Protein AF-A0A963LR64-F1 (afdb_monomer_lite)

Radius of gyration: 13.35 Å; chains: 1; bounding box: 29×21×36 Å

pLDDT: mean 94.35, std 3.27, range [81.19, 98.31]

Secondary structure (DSSP, 8-state):
-B-SSPPPHHHHHHHHHTT--PPBEEEEGGGTEEEEEPPTTS--TTS--SBPTT-EEEE-TTT--EEEE--

Sequence (71 aa):
AGGAAPMPMALLQWYSRLGLHINEGYGMTENLAVSHITEPGKNQQGSVGPAYEGVEHRLDPQTGEIQMRSP

Structure (mmCIF, N/CA/C/O backbone):
data_AF-A0A963LR64-F1
#
_entry.id   AF-A0A963LR64-F1
#
loop_
_atom_site.group_PDB
_atom_site.id
_atom_site.type_symbol
_atom_site.label_atom_id
_atom_site.label_alt_id
_atom_site.label_comp_id
_atom_site.label_asym_id
_atom_site.label_entity_id
_atom_site.label_seq_id
_atom_site.pdbx_PDB_ins_code
_atom_site.Cartn_x
_atom_site.Cartn_y
_atom_site.Cartn_z
_atom_site.occupancy
_atom_site.B_iso_or_equiv
_atom_site.auth_seq_id
_atom_site.auth_comp_id
_atom_site.auth_asym_id
_atom_site.auth_atom_id
_atom_site.pdbx_PDB_model_num
ATOM 1 N N . ALA A 1 1 ? 4.817 4.997 -8.804 1.00 81.19 1 ALA A N 1
ATOM 2 C CA . ALA A 1 1 ? 3.876 4.338 -7.881 1.00 81.19 1 ALA A CA 1
ATOM 3 C C . ALA A 1 1 ? 2.513 5.012 -8.001 1.00 81.19 1 ALA A C 1
ATOM 5 O O . ALA A 1 1 ? 2.490 6.206 -8.294 1.00 81.19 1 ALA A O 1
ATOM 6 N N . GLY A 1 2 ? 1.423 4.264 -7.829 1.00 89.50 2 GLY A N 1
ATOM 7 C CA . GLY A 1 2 ? 0.047 4.755 -7.694 1.00 89.50 2 GLY A CA 1
ATOM 8 C C . GLY A 1 2 ? -0.447 4.566 -6.254 1.00 89.50 2 GLY A C 1
ATOM 9 O O . GLY A 1 2 ? 0.094 3.735 -5.528 1.00 89.50 2 GLY A O 1
ATOM 10 N N . GLY A 1 3 ? -1.433 5.352 -5.812 1.00 88.88 3 GLY A N 1
ATOM 11 C CA . GLY A 1 3 ? -1.968 5.200 -4.448 1.00 88.88 3 GLY A CA 1
ATOM 12 C C . GLY A 1 3 ? -3.151 6.079 -4.039 1.00 88.88 3 GLY A C 1
ATOM 13 O O . GLY A 1 3 ? -3.577 6.019 -2.894 1.00 88.88 3 GLY A O 1
ATOM 14 N N . ALA A 1 4 ? -3.701 6.889 -4.949 1.00 89.31 4 ALA A N 1
ATOM 15 C CA . ALA A 1 4 ? -4.907 7.675 -4.672 1.00 89.31 4 ALA A CA 1
ATOM 16 C C . ALA A 1 4 ? -6.196 6.846 -4.825 1.00 89.31 4 ALA A C 1
ATOM 18 O O . ALA A 1 4 ? -7.147 7.015 -4.071 1.00 89.31 4 ALA A O 1
ATOM 19 N N . ALA A 1 5 ? -6.229 5.958 -5.818 1.00 93.94 5 ALA A N 1
ATOM 20 C CA . ALA A 1 5 ? -7.328 5.042 -6.096 1.00 93.94 5 ALA A CA 1
ATOM 21 C C . ALA A 1 5 ? -6.766 3.787 -6.783 1.00 93.94 5 ALA A C 1
ATOM 23 O O . ALA A 1 5 ? -5.705 3.892 -7.409 1.00 93.94 5 ALA A O 1
ATOM 24 N N . PRO A 1 6 ? -7.462 2.634 -6.716 1.00 94.88 6 PRO A N 1
ATOM 25 C CA . PRO A 1 6 ? -7.032 1.427 -7.411 1.00 94.88 6 PRO A CA 1
ATOM 26 C C . PRO A 1 6 ? -6.863 1.689 -8.907 1.00 94.88 6 PRO A C 1
ATOM 28 O O . PRO A 1 6 ? -7.806 2.121 -9.583 1.00 94.88 6 PRO A O 1
ATOM 31 N N . MET A 1 7 ? -5.673 1.423 -9.442 1.00 95.81 7 MET A N 1
ATOM 32 C CA . MET A 1 7 ? -5.459 1.563 -10.874 1.00 95.81 7 MET A CA 1
ATOM 33 C C . MET A 1 7 ? -6.181 0.450 -11.648 1.00 95.81 7 MET A C 1
ATOM 35 O O . MET A 1 7 ? -6.129 -0.720 -11.259 1.00 95.81 7 MET A O 1
ATOM 39 N N . PRO A 1 8 ? -6.802 0.759 -12.803 1.00 96.19 8 PRO A N 1
ATOM 40 C CA . PRO A 1 8 ? -7.373 -0.270 -13.662 1.00 96.19 8 PRO A CA 1
ATOM 41 C C . PRO A 1 8 ? -6.321 -1.309 -14.073 1.00 96.19 8 PRO A C 1
ATOM 43 O O . PRO A 1 8 ? -5.240 -0.957 -14.550 1.00 96.19 8 PRO A O 1
ATOM 46 N N . MET A 1 9 ? -6.667 -2.597 -13.980 1.00 96.06 9 MET A N 1
ATOM 47 C CA . MET A 1 9 ? -5.760 -3.703 -14.327 1.00 96.06 9 MET A CA 1
ATOM 48 C C . MET A 1 9 ? -5.169 -3.584 -15.736 1.00 96.06 9 MET A C 1
ATOM 50 O O . MET A 1 9 ? -3.984 -3.841 -15.939 1.00 96.06 9 MET A O 1
ATOM 54 N N . ALA A 1 10 ? -5.969 -3.140 -16.707 1.00 97.44 10 ALA A N 1
ATOM 55 C CA . ALA A 1 10 ? -5.505 -2.927 -18.075 1.00 97.44 10 ALA A CA 1
ATOM 56 C C . ALA A 1 10 ? -4.383 -1.874 -18.159 1.00 97.44 10 ALA A C 1
ATOM 58 O O . ALA A 1 10 ? -3.450 -2.035 -18.946 1.00 97.44 10 ALA A O 1
ATOM 59 N N . LEU A 1 11 ? -4.436 -0.830 -17.325 1.00 96.12 11 LEU A N 1
ATOM 60 C CA . LEU A 1 11 ? -3.424 0.223 -17.282 1.00 96.12 11 LEU A CA 1
ATOM 61 C C . LEU A 1 11 ? -2.124 -0.283 -16.643 1.00 96.12 11 LEU A C 1
ATOM 63 O O . LEU A 1 11 ? -1.050 -0.071 -17.204 1.00 96.12 11 LEU A O 1
ATOM 67 N N . LEU A 1 12 ? -2.215 -1.023 -15.531 1.00 96.38 12 LEU A N 1
ATOM 68 C CA . LEU A 1 12 ? -1.056 -1.677 -14.901 1.00 96.38 12 LEU A CA 1
ATOM 69 C C . LEU A 1 12 ? -0.334 -2.616 -15.882 1.00 96.38 12 LEU A C 1
ATOM 71 O O . LEU A 1 12 ? 0.893 -2.587 -16.005 1.00 96.38 12 LEU A O 1
ATOM 75 N N . GLN A 1 13 ? -1.094 -3.420 -16.629 1.00 96.44 13 GLN A N 1
ATOM 76 C CA . GLN A 1 13 ? -0.545 -4.323 -17.641 1.00 96.44 13 GLN A CA 1
ATOM 77 C C . GLN A 1 13 ? 0.073 -3.573 -18.822 1.00 96.44 13 GLN A C 1
ATOM 79 O O . GLN A 1 13 ? 1.100 -4.006 -19.344 1.00 96.44 13 GLN A O 1
ATOM 84 N N . TRP A 1 14 ? -0.523 -2.453 -19.238 1.00 97.50 14 TRP A N 1
ATOM 85 C CA . TRP A 1 14 ? 0.018 -1.627 -20.313 1.00 97.50 14 TRP A CA 1
ATOM 86 C C . TRP A 1 14 ? 1.406 -1.078 -19.959 1.00 97.50 14 TRP A C 1
ATOM 88 O O . TRP A 1 14 ? 2.346 -1.295 -20.722 1.00 97.50 14 TRP A O 1
ATOM 98 N N . TYR A 1 15 ? 1.571 -0.479 -18.773 1.00 9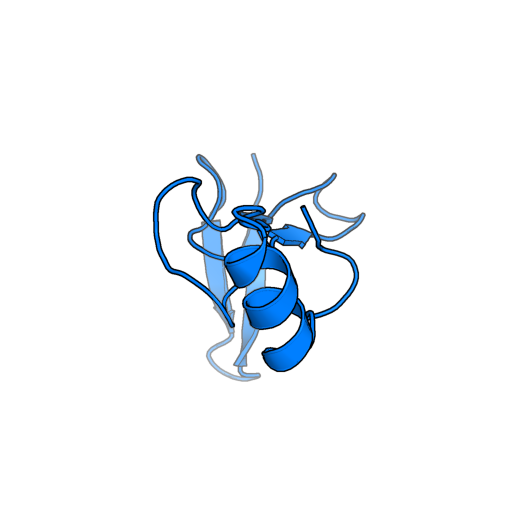6.25 15 TYR A N 1
ATOM 99 C CA . TYR A 1 15 ? 2.883 -0.010 -18.305 1.00 96.25 15 TYR A CA 1
ATOM 100 C C . TYR A 1 15 ? 3.890 -1.157 -18.163 1.00 96.25 15 TYR A C 1
ATOM 102 O O . TYR A 1 15 ? 5.038 -1.030 -18.593 1.00 96.25 15 TYR A O 1
ATOM 110 N N . SER A 1 16 ? 3.453 -2.319 -17.666 1.00 95.25 16 SER A N 1
ATOM 111 C CA . SER A 1 16 ? 4.327 -3.490 -17.544 1.00 95.25 16 SER A CA 1
ATOM 112 C C . SER A 1 16 ? 4.889 -3.965 -18.889 1.00 95.25 16 SER A C 1
ATOM 114 O O . SER A 1 16 ? 6.018 -4.449 -18.923 1.00 95.25 16 SER A O 1
ATOM 116 N N . ARG A 1 17 ? 4.150 -3.824 -20.002 1.00 97.19 17 ARG A N 1
ATOM 117 C CA . ARG A 1 17 ? 4.648 -4.166 -21.353 1.00 97.19 17 ARG A CA 1
ATOM 118 C C . ARG A 1 17 ? 5.755 -3.226 -21.835 1.00 97.19 17 ARG A C 1
ATOM 120 O O . ARG A 1 17 ? 6.528 -3.609 -22.703 1.00 97.19 17 ARG A O 1
ATOM 127 N N . LEU A 1 18 ? 5.845 -2.028 -21.259 1.00 97.50 18 LEU A N 1
ATOM 128 C CA . LEU A 1 18 ? 6.930 -1.072 -21.495 1.00 97.50 18 LEU A CA 1
ATOM 129 C C . LEU A 1 18 ? 8.140 -1.316 -20.575 1.00 97.50 18 LEU A C 1
ATOM 131 O O . LEU A 1 18 ? 9.074 -0.521 -20.577 1.00 97.50 18 LEU A O 1
ATOM 135 N N . GLY A 1 19 ? 8.117 -2.373 -19.753 1.00 95.62 19 GLY A N 1
ATOM 136 C CA . GLY A 1 19 ? 9.116 -2.607 -18.705 1.00 95.62 19 GLY A CA 1
ATOM 137 C C . GLY A 1 19 ? 8.950 -1.693 -17.485 1.00 95.62 19 GLY A C 1
ATOM 138 O O . GLY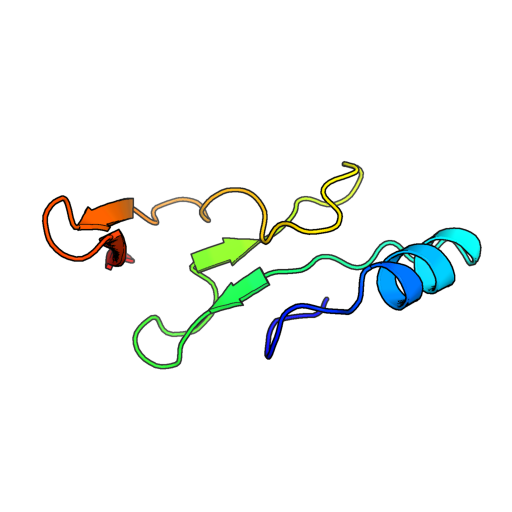 A 1 19 ? 9.824 -1.653 -16.622 1.00 95.62 19 GLY A O 1
ATOM 139 N N . LEU A 1 20 ? 7.837 -0.956 -17.395 1.00 94.94 20 LEU A N 1
ATOM 140 C CA . LEU A 1 20 ? 7.534 -0.054 -16.289 1.00 94.94 20 LEU A CA 1
ATOM 141 C C . LEU A 1 20 ? 6.601 -0.755 -15.300 1.00 94.94 20 LEU A C 1
ATOM 143 O O . LEU A 1 20 ? 5.381 -0.767 -15.456 1.00 94.94 20 LEU A O 1
ATOM 147 N N . HIS A 1 21 ? 7.177 -1.353 -14.263 1.00 94.50 21 HIS A N 1
ATOM 148 C CA . HIS A 1 21 ? 6.402 -1.976 -13.195 1.00 94.50 21 HIS A CA 1
ATOM 149 C C . HIS A 1 21 ? 5.955 -0.910 -12.190 1.00 94.50 21 HIS A C 1
ATOM 151 O O . HIS A 1 21 ? 6.779 -0.287 -11.524 1.00 94.50 21 HIS A O 1
ATOM 157 N N . ILE A 1 22 ? 4.645 -0.680 -12.098 1.00 95.25 22 ILE A N 1
ATOM 158 C CA . ILE A 1 22 ? 4.067 0.285 -11.159 1.00 95.25 22 ILE A CA 1
ATOM 159 C C . ILE A 1 22 ? 3.754 -0.414 -9.841 1.00 95.25 22 ILE A C 1
ATOM 161 O O . ILE A 1 22 ? 3.016 -1.396 -9.818 1.00 95.25 22 ILE A O 1
ATOM 165 N N . ASN A 1 23 ? 4.278 0.139 -8.748 1.00 96.06 23 ASN A N 1
ATOM 166 C CA . ASN A 1 23 ? 3.859 -0.215 -7.400 1.00 96.06 23 ASN A CA 1
ATOM 167 C C . ASN A 1 23 ? 2.579 0.541 -7.022 1.00 96.06 23 ASN A C 1
ATOM 169 O O . ASN A 1 23 ? 2.538 1.766 -7.136 1.00 96.06 23 ASN A O 1
ATOM 173 N N . GLU A 1 24 ? 1.570 -0.185 -6.560 1.00 96.94 24 GLU A N 1
ATOM 174 C CA . GLU A 1 24 ? 0.345 0.329 -5.939 1.00 96.94 24 GLU A CA 1
ATOM 175 C C . GLU A 1 24 ? 0.514 0.356 -4.414 1.00 96.94 24 GLU A C 1
ATOM 177 O O . GLU A 1 24 ? 1.071 -0.594 -3.849 1.00 96.94 24 GLU A O 1
ATOM 182 N N . GLY A 1 25 ? 0.030 1.413 -3.760 1.00 95.81 25 GLY A N 1
ATOM 183 C CA . GLY A 1 25 ? -0.004 1.533 -2.302 1.00 95.81 25 GLY A CA 1
ATOM 184 C C . GLY A 1 25 ? -1.336 2.058 -1.769 1.00 95.81 25 GLY A C 1
ATOM 185 O O . GLY A 1 25 ? -2.070 2.751 -2.467 1.00 95.81 25 GLY A O 1
ATOM 186 N N . TYR A 1 26 ? -1.639 1.718 -0.518 1.00 95.12 26 TYR A N 1
ATOM 187 C CA . TYR A 1 26 ? -2.815 2.189 0.216 1.00 95.12 26 TYR A CA 1
ATOM 188 C C . TYR A 1 26 ? -2.389 3.121 1.345 1.00 95.12 26 TYR A C 1
ATOM 190 O O . TYR A 1 26 ? -1.528 2.764 2.155 1.00 95.12 26 TYR A O 1
ATOM 198 N N . GLY A 1 27 ? -3.005 4.296 1.422 1.00 93.50 27 GLY A N 1
ATOM 199 C CA . GLY A 1 27 ? -2.603 5.361 2.328 1.00 93.50 27 GLY A CA 1
ATOM 200 C C . GLY A 1 27 ? -3.724 6.339 2.651 1.00 93.50 27 GLY A C 1
ATOM 201 O O . GLY A 1 27 ? -4.715 6.402 1.926 1.00 93.50 27 GLY A O 1
ATOM 202 N N . MET A 1 28 ? -3.576 7.082 3.747 1.00 93.31 28 MET A N 1
ATOM 203 C CA . MET A 1 28 ? -4.560 8.058 4.232 1.00 93.31 28 MET A CA 1
ATOM 204 C C . MET A 1 28 ? -3.832 9.253 4.856 1.00 93.31 28 MET A C 1
ATOM 206 O O . MET A 1 28 ? -2.667 9.158 5.231 1.00 93.31 28 MET A O 1
ATOM 210 N N . THR A 1 29 ? -4.492 10.399 4.999 1.00 92.56 29 THR A N 1
ATOM 211 C CA . THR A 1 29 ? -3.858 11.538 5.686 1.00 92.56 29 THR A CA 1
ATOM 212 C C . THR A 1 29 ? -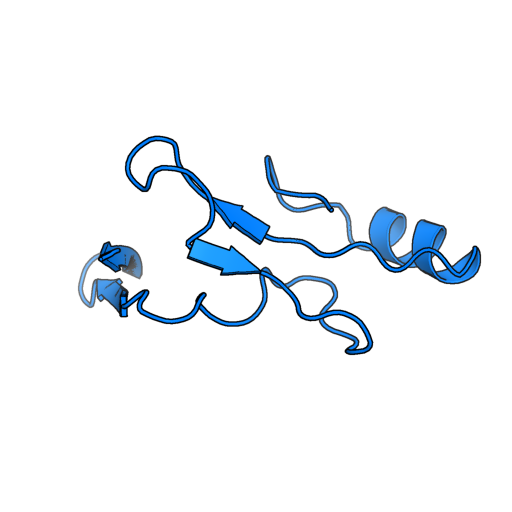3.675 11.247 7.179 1.00 92.56 29 THR A C 1
ATOM 214 O O . THR A 1 29 ? -2.649 11.595 7.758 1.00 92.56 29 THR A O 1
ATOM 217 N N . GLU A 1 30 ? -4.622 10.531 7.783 1.00 91.62 30 GLU A N 1
ATOM 218 C CA . GLU A 1 30 ? -4.678 10.149 9.197 1.00 91.62 30 GLU A CA 1
ATOM 219 C C . GLU A 1 30 ? -3.516 9.249 9.637 1.00 91.62 30 GLU A C 1
ATOM 221 O O . GLU A 1 30 ? -3.219 9.176 10.827 1.00 91.62 30 GLU A O 1
ATOM 226 N N . ASN A 1 31 ? -2.845 8.579 8.695 1.00 88.00 31 ASN A N 1
ATOM 227 C CA . ASN A 1 31 ? -1.695 7.717 8.968 1.00 88.00 31 ASN A CA 1
ATOM 228 C C . ASN A 1 31 ? -0.357 8.281 8.454 1.00 88.00 31 ASN A C 1
ATOM 230 O O . ASN A 1 31 ? 0.638 7.558 8.423 1.00 88.00 31 ASN A O 1
ATOM 234 N N . LEU A 1 32 ? -0.341 9.556 8.048 1.00 87.75 32 LEU A N 1
ATOM 235 C CA . LEU A 1 32 ? 0.816 10.300 7.542 1.00 87.75 32 LEU A CA 1
ATOM 236 C C . LEU A 1 32 ? 1.452 9.775 6.238 1.00 87.75 32 LEU A C 1
ATOM 238 O O . LEU A 1 32 ? 2.408 10.395 5.789 1.00 87.75 32 LEU A O 1
ATOM 242 N N . ALA A 1 33 ? 0.959 8.702 5.606 1.00 87.31 33 ALA A N 1
ATOM 243 C CA . ALA A 1 33 ? 1.215 8.339 4.202 1.00 87.31 33 ALA A CA 1
ATOM 244 C C . ALA A 1 33 ? 0.730 6.911 3.909 1.00 87.31 33 ALA A C 1
ATOM 246 O O . ALA A 1 33 ? -0.430 6.704 3.578 1.00 87.31 33 ALA A O 1
ATOM 247 N N . VAL A 1 34 ? 1.639 5.933 3.932 1.00 88.00 34 VAL A N 1
ATOM 248 C CA . VAL A 1 34 ? 1.450 4.594 3.365 1.00 88.00 34 VAL A CA 1
ATOM 249 C C . VAL A 1 34 ? 1.245 3.582 4.483 1.00 88.00 34 VAL A C 1
ATOM 251 O O . VAL A 1 34 ? 2.039 3.501 5.413 1.00 88.00 34 VAL A O 1
ATOM 254 N N . SER A 1 35 ? 0.201 2.771 4.344 1.00 95.12 35 SER A N 1
ATOM 255 C CA . SER A 1 35 ? -0.061 1.604 5.189 1.00 95.12 35 SER A CA 1
ATOM 256 C C . SER A 1 35 ? 0.397 0.299 4.536 1.00 95.12 35 SER A C 1
ATOM 258 O O . SER A 1 35 ? 0.962 -0.551 5.212 1.00 95.12 35 SER A O 1
ATOM 260 N N . HIS A 1 36 ? 0.171 0.148 3.227 1.00 96.31 36 HIS A N 1
ATOM 261 C CA . HIS A 1 36 ? 0.516 -1.034 2.436 1.00 96.31 36 HIS A CA 1
ATOM 262 C C . HIS A 1 36 ? 1.128 -0.594 1.112 1.00 96.31 36 HIS A C 1
AT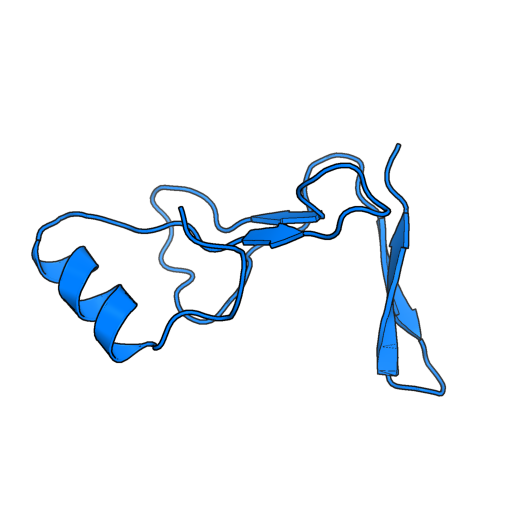OM 264 O O . HIS A 1 36 ? 0.687 0.409 0.540 1.00 96.31 36 HIS A O 1
ATOM 270 N N . ILE A 1 37 ? 2.117 -1.333 0.614 1.00 96.44 37 ILE A N 1
ATOM 271 C CA . ILE A 1 37 ? 2.651 -1.111 -0.731 1.00 96.44 37 ILE A CA 1
ATOM 272 C C . ILE A 1 37 ? 3.121 -2.416 -1.366 1.00 96.44 37 ILE A C 1
ATOM 274 O O . ILE A 1 37 ? 3.766 -3.249 -0.735 1.00 96.44 37 ILE A O 1
ATOM 278 N N . THR A 1 38 ? 2.830 -2.584 -2.651 1.00 97.00 38 THR A N 1
ATOM 279 C CA . THR A 1 38 ? 3.405 -3.671 -3.454 1.00 97.00 38 THR A CA 1
ATOM 280 C C . THR A 1 38 ? 4.927 -3.547 -3.535 1.00 97.00 38 THR A C 1
ATOM 282 O O . THR A 1 38 ? 5.480 -2.458 -3.680 1.00 97.00 38 THR A O 1
ATOM 285 N N . GLU A 1 39 ? 5.625 -4.677 -3.493 1.00 95.75 39 GLU A N 1
ATOM 286 C CA . GLU A 1 39 ? 7.090 -4.725 -3.501 1.00 95.75 39 GLU A CA 1
ATOM 287 C C . GLU A 1 39 ? 7.644 -4.783 -4.937 1.00 95.75 39 GLU A C 1
ATOM 289 O O . GLU A 1 39 ? 7.154 -5.579 -5.751 1.00 95.75 39 GLU A O 1
ATOM 294 N N . PRO A 1 40 ? 8.687 -3.993 -5.262 1.00 94.06 40 PRO A N 1
ATOM 295 C CA . PRO A 1 40 ? 9.368 -4.058 -6.552 1.00 94.06 40 PRO A CA 1
ATOM 296 C C . PRO A 1 40 ? 9.865 -5.468 -6.896 1.00 94.06 40 PRO A C 1
ATOM 298 O O . PRO A 1 40 ? 10.325 -6.215 -6.037 1.00 94.06 40 PRO A O 1
ATOM 301 N N . GLY A 1 41 ? 9.790 -5.829 -8.178 1.00 91.44 41 GLY A N 1
ATOM 302 C CA . GLY A 1 41 ? 10.257 -7.128 -8.676 1.00 91.44 41 GLY A CA 1
ATOM 303 C C . GLY A 1 41 ? 9.300 -8.302 -8.440 1.00 91.44 41 GLY A C 1
ATOM 304 O O . GLY A 1 41 ? 9.558 -9.393 -8.945 1.00 91.44 41 GLY A O 1
ATOM 305 N N . LYS A 1 42 ? 8.177 -8.100 -7.740 1.00 93.50 42 LYS A N 1
ATOM 306 C CA . LYS A 1 42 ? 7.123 -9.113 -7.575 1.00 93.50 42 LYS A CA 1
ATOM 307 C C . LYS A 1 42 ? 5.891 -8.748 -8.404 1.00 93.50 42 LYS A C 1
ATOM 309 O O . LYS A 1 42 ? 5.500 -7.585 -8.471 1.00 93.50 42 LYS A O 1
ATOM 314 N N . ASN A 1 43 ? 5.238 -9.744 -9.007 1.00 92.12 43 ASN A N 1
ATOM 315 C CA . ASN A 1 43 ? 3.943 -9.526 -9.650 1.00 92.12 43 ASN A CA 1
ATOM 316 C C . ASN A 1 43 ? 2.830 -9.541 -8.592 1.00 92.12 43 ASN A C 1
ATOM 318 O O . ASN A 1 43 ? 2.472 -10.601 -8.088 1.00 92.12 43 ASN A O 1
ATOM 322 N N . GLN A 1 44 ? 2.317 -8.358 -8.261 1.00 95.19 44 GLN A N 1
ATOM 323 C CA . GLN A 1 44 ? 1.277 -8.143 -7.245 1.00 95.19 44 GLN A CA 1
ATOM 324 C C . GLN A 1 44 ? 0.133 -7.262 -7.780 1.00 95.19 44 GLN A C 1
ATOM 326 O O . GLN A 1 44 ? -0.544 -6.575 -7.014 1.00 95.19 44 GLN A O 1
ATOM 331 N N . GLN A 1 45 ? -0.050 -7.235 -9.108 1.00 95.44 45 GLN A N 1
ATOM 332 C CA . GLN A 1 45 ? -1.054 -6.393 -9.764 1.00 95.44 45 GLN A CA 1
ATOM 333 C C . GLN A 1 45 ? -2.465 -6.691 -9.238 1.00 95.44 45 GLN A C 1
ATOM 335 O O . GLN A 1 45 ? -2.843 -7.850 -9.087 1.00 95.44 45 GLN A O 1
ATOM 340 N N . GLY A 1 46 ? -3.243 -5.634 -8.992 1.00 94.06 46 GLY A N 1
ATOM 341 C CA . GLY A 1 46 ? -4.593 -5.739 -8.429 1.00 94.06 46 GLY A CA 1
ATOM 342 C C . GLY A 1 46 ? -4.636 -5.810 -6.900 1.00 94.06 46 GLY A C 1
ATOM 343 O O . GLY A 1 46 ? -5.706 -6.006 -6.333 1.00 94.06 46 GLY A O 1
ATOM 344 N N . SER A 1 47 ? -3.495 -5.636 -6.231 1.00 95.62 47 SER A N 1
ATOM 345 C CA . SER A 1 47 ? -3.395 -5.516 -4.777 1.00 95.62 47 SER A CA 1
ATOM 346 C C . SER A 1 47 ? -2.607 -4.265 -4.391 1.00 95.62 47 SER A C 1
ATOM 348 O O . SER A 1 47 ? -1.906 -3.686 -5.219 1.00 95.62 47 SER A O 1
ATOM 350 N N . VAL A 1 48 ? -2.683 -3.888 -3.116 1.00 96.56 48 VAL A N 1
ATOM 351 C CA . VAL A 1 48 ? -1.849 -2.832 -2.517 1.00 96.56 48 VAL A CA 1
ATOM 352 C C . VAL A 1 48 ? -0.633 -3.399 -1.780 1.00 96.56 48 VAL A C 1
ATOM 354 O O . VAL A 1 48 ? 0.083 -2.651 -1.131 1.00 96.56 48 VAL A O 1
ATOM 357 N N . GLY A 1 49 ? -0.373 -4.705 -1.909 1.00 96.25 49 GLY A N 1
ATOM 358 C CA . GLY A 1 49 ? 0.776 -5.380 -1.307 1.00 96.25 49 GLY A CA 1
ATOM 359 C C . GLY A 1 49 ? 0.680 -5.607 0.206 1.00 96.25 49 GLY A C 1
ATOM 360 O O . GLY A 1 49 ? -0.390 -5.438 0.799 1.00 96.25 49 GLY A O 1
ATOM 361 N N . PRO A 1 50 ? 1.788 -6.042 0.833 1.00 96.31 50 PRO A N 1
ATOM 362 C CA . PRO A 1 50 ? 1.867 -6.227 2.279 1.00 96.31 50 PRO A CA 1
ATOM 363 C C . PRO A 1 50 ? 1.811 -4.896 3.038 1.00 96.31 50 PRO A C 1
ATOM 365 O O . PRO A 1 50 ? 2.086 -3.828 2.487 1.00 96.31 50 PRO A O 1
ATOM 368 N N . ALA A 1 51 ? 1.489 -4.984 4.331 1.00 96.12 51 ALA A N 1
ATOM 369 C CA . ALA A 1 51 ? 1.629 -3.866 5.255 1.00 96.12 51 ALA A CA 1
ATOM 370 C C . ALA A 1 51 ? 3.095 -3.422 5.341 1.00 96.12 51 ALA A C 1
ATOM 372 O O . ALA A 1 51 ? 4.011 -4.248 5.294 1.00 96.12 51 ALA A O 1
ATOM 373 N N . TYR A 1 52 ? 3.305 -2.114 5.471 1.00 93.38 52 TYR A N 1
ATOM 374 C CA . TYR A 1 52 ? 4.624 -1.545 5.711 1.00 93.38 52 TYR A CA 1
ATOM 375 C C . TYR A 1 52 ? 5.163 -2.003 7.074 1.00 93.38 52 TYR A C 1
ATOM 377 O O . TYR A 1 52 ? 4.396 -2.329 7.981 1.00 93.38 52 TYR A O 1
ATOM 385 N N . GLU A 1 53 ? 6.485 -2.032 7.233 1.00 93.19 53 GLU A N 1
ATOM 386 C CA . GLU A 1 53 ? 7.104 -2.445 8.495 1.00 93.19 53 GLU A CA 1
ATOM 387 C C . GLU A 1 53 ? 6.604 -1.578 9.664 1.00 93.19 53 GLU A C 1
ATOM 389 O O . GLU A 1 53 ? 6.582 -0.350 9.579 1.00 93.19 53 GLU A O 1
ATOM 394 N N . GLY A 1 54 ? 6.169 -2.229 10.747 1.00 93.19 54 GLY A N 1
ATOM 395 C CA . GLY A 1 54 ? 5.606 -1.569 11.928 1.00 93.19 54 GLY A CA 1
ATOM 396 C C . GLY A 1 54 ? 4.123 -1.194 11.825 1.00 93.19 54 GLY A C 1
ATOM 397 O O . GLY A 1 54 ? 3.554 -0.765 12.825 1.00 93.19 54 GLY A O 1
ATOM 398 N N . VAL A 1 55 ? 3.477 -1.378 10.667 1.00 95.44 55 VAL A N 1
ATOM 399 C CA . VAL A 1 55 ? 2.029 -1.167 10.522 1.00 95.44 55 VAL A CA 1
ATOM 400 C C . VAL A 1 55 ? 1.268 -2.424 10.935 1.00 95.44 55 VAL A C 1
ATOM 402 O O . VAL A 1 55 ? 1.424 -3.496 10.348 1.00 95.44 55 VAL A O 1
ATOM 405 N N . GLU A 1 56 ? 0.373 -2.273 11.906 1.00 95.75 56 GLU A N 1
ATOM 406 C CA . GLU A 1 56 ? -0.616 -3.290 12.252 1.00 95.75 56 GLU A CA 1
ATOM 407 C C . GLU A 1 56 ? -1.924 -3.018 11.503 1.00 95.75 56 GLU A C 1
ATOM 409 O O . GLU A 1 56 ? -2.368 -1.871 11.382 1.00 95.75 56 GLU A O 1
ATOM 414 N N . HIS A 1 57 ? -2.584 -4.077 11.035 1.00 95.12 57 HIS A N 1
ATOM 415 C CA . HIS A 1 57 ? -3.910 -3.982 10.437 1.00 95.12 57 HIS A CA 1
ATOM 416 C C . HIS A 1 57 ? -4.787 -5.166 10.838 1.00 95.12 57 HIS A C 1
ATOM 418 O O . HIS A 1 57 ? -4.302 -6.259 11.135 1.00 95.12 57 HIS A O 1
ATOM 424 N N . ARG A 1 58 ? -6.100 -4.949 10.822 1.00 96.38 58 ARG A N 1
ATOM 425 C CA . ARG A 1 58 ? -7.109 -6.005 10.934 1.00 96.38 58 ARG A CA 1
ATOM 426 C C . ARG A 1 58 ? -8.384 -5.595 10.213 1.00 96.38 58 ARG A C 1
ATOM 428 O O . ARG A 1 58 ? -8.595 -4.416 9.948 1.00 96.38 58 ARG A O 1
ATOM 435 N N . LEU A 1 59 ? -9.250 -6.565 9.950 1.00 97.56 59 LEU A N 1
ATOM 436 C CA . LEU A 1 59 ? -10.636 -6.288 9.590 1.00 97.56 59 LEU A CA 1
ATOM 437 C C . LEU A 1 59 ? -11.476 -6.244 10.864 1.00 97.56 59 LEU A C 1
ATOM 439 O O . LEU A 1 59 ? -11.288 -7.056 11.778 1.00 97.56 59 LEU A O 1
ATOM 443 N N . ASP A 1 60 ? -12.380 -5.280 10.946 1.00 98.00 60 ASP A N 1
ATOM 444 C CA . ASP A 1 60 ? -13.393 -5.282 11.983 1.00 98.00 60 ASP A CA 1
ATOM 445 C C . ASP A 1 60 ? -14.308 -6.509 11.808 1.00 98.00 60 ASP A C 1
ATOM 447 O O . ASP A 1 60 ? -14.831 -6.724 10.712 1.00 98.00 60 ASP A O 1
ATOM 451 N N . PRO A 1 61 ? -14.509 -7.343 12.845 1.00 97.62 61 PRO A N 1
ATOM 452 C CA . PRO A 1 61 ? -15.277 -8.578 12.703 1.00 97.62 61 PRO A CA 1
ATOM 453 C C . PRO A 1 61 ? -16.779 -8.347 12.478 1.00 97.62 61 PRO A C 1
ATOM 455 O O . PRO A 1 61 ? -17.476 -9.288 12.103 1.00 97.62 61 PRO A O 1
ATOM 458 N N . GLN A 1 62 ? -17.291 -7.142 12.740 1.00 98.31 62 GLN A N 1
ATOM 459 C CA . GLN A 1 62 ? -18.709 -6.806 12.619 1.00 98.31 62 GLN A CA 1
ATOM 460 C C . GLN A 1 62 ? -18.987 -6.064 11.312 1.00 98.31 62 GLN A C 1
ATOM 462 O O . GLN A 1 62 ? -19.936 -6.412 10.612 1.00 98.31 62 GLN A O 1
ATOM 467 N N . THR A 1 63 ? -18.172 -5.059 10.977 1.00 98.31 63 THR A N 1
ATOM 468 C CA . THR A 1 63 ? -18.396 -4.222 9.783 1.00 98.31 63 THR A CA 1
ATOM 469 C C . THR A 1 63 ? -17.612 -4.688 8.559 1.00 98.31 63 THR A C 1
ATOM 471 O O . THR A 1 63 ? -17.989 -4.370 7.434 1.00 98.31 63 THR A O 1
ATOM 474 N N . GLY A 1 64 ? -16.526 -5.442 8.754 1.00 97.62 64 GLY A N 1
ATOM 475 C CA . GLY A 1 64 ? -15.587 -5.791 7.688 1.00 97.62 64 GLY A CA 1
ATOM 476 C C . GLY A 1 64 ? -14.692 -4.628 7.247 1.00 97.62 64 GLY A C 1
ATOM 477 O O . GLY A 1 64 ? -13.939 -4.777 6.287 1.00 97.62 64 GLY A O 1
ATOM 478 N N . GLU A 1 65 ? -14.753 -3.477 7.923 1.00 97.00 65 GLU A N 1
ATOM 479 C CA . GLU A 1 65 ? -13.917 -2.321 7.602 1.00 97.00 65 GLU A CA 1
ATOM 480 C C . GLU A 1 65 ? -12.463 -2.545 8.023 1.00 97.00 65 GLU A C 1
ATOM 482 O O . GLU A 1 65 ? -12.169 -3.227 9.008 1.00 97.00 65 GLU A O 1
ATOM 487 N N . ILE A 1 66 ? -11.534 -1.941 7.281 1.00 94.00 66 ILE A N 1
ATOM 488 C CA . ILE A 1 66 ? -10.116 -1.985 7.624 1.00 94.00 66 ILE A CA 1
ATOM 489 C C . ILE A 1 66 ? -9.824 -1.076 8.819 1.00 94.00 66 ILE A C 1
ATOM 491 O O . ILE A 1 66 ? -10.173 0.102 8.835 1.00 94.00 66 ILE A O 1
ATOM 495 N N . GLN A 1 67 ? -9.135 -1.629 9.810 1.00 95.31 67 GLN A N 1
ATOM 496 C CA . GLN A 1 67 ? -8.592 -0.898 10.946 1.00 95.3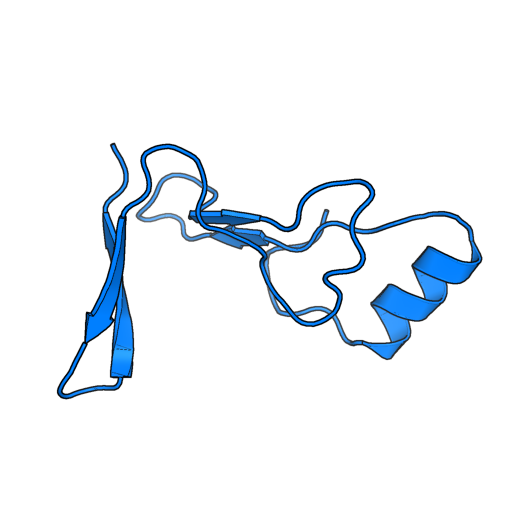1 67 GLN A CA 1
ATOM 497 C C . GLN A 1 67 ? -7.079 -1.031 10.953 1.00 95.31 67 GLN A C 1
ATOM 499 O O . GLN A 1 67 ? -6.523 -2.073 10.603 1.00 95.31 67 GLN A O 1
ATOM 504 N N . MET A 1 68 ? -6.419 0.045 11.353 1.00 94.50 68 MET A N 1
ATOM 505 C CA . MET A 1 68 ? -4.995 0.238 11.149 1.00 94.50 68 MET A CA 1
ATOM 506 C C 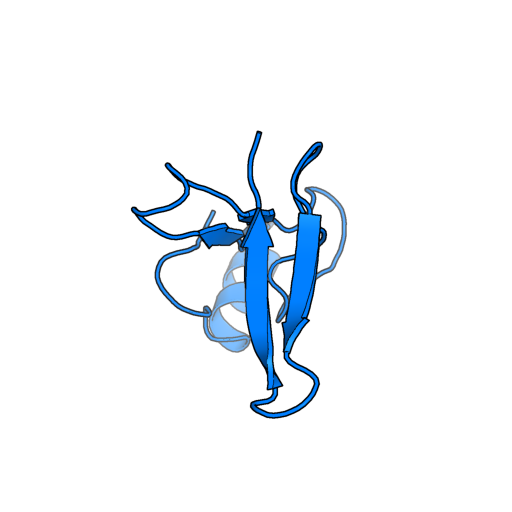. MET A 1 68 ? -4.377 0.957 12.346 1.00 94.50 68 MET A C 1
ATOM 508 O O . MET A 1 68 ? -4.996 1.852 12.923 1.00 94.50 68 MET A O 1
ATOM 512 N N . ARG A 1 69 ? -3.129 0.608 12.667 1.00 93.62 69 ARG A N 1
ATOM 513 C CA . ARG A 1 69 ? -2.268 1.345 13.594 1.00 93.62 69 ARG A CA 1
ATOM 514 C C . ARG A 1 69 ? -0.874 1.498 12.979 1.00 93.62 69 ARG A C 1
ATOM 516 O O . ARG A 1 69 ? -0.246 0.498 12.644 1.00 93.62 69 ARG A O 1
ATOM 523 N N . SER A 1 70 ? -0.419 2.742 12.843 1.00 89.94 70 SER A N 1
ATOM 524 C CA . SER A 1 70 ? 0.981 3.075 12.539 1.00 89.94 70 SER A CA 1
ATOM 525 C C . SER A 1 70 ? 1.772 3.321 13.832 1.00 89.94 70 SER A C 1
ATOM 527 O O . SER A 1 70 ? 1.138 3.622 14.850 1.00 89.94 70 SER A O 1
ATOM 529 N N . PRO A 1 71 ? 3.114 3.208 13.794 1.00 85.50 71 PRO A N 1
ATOM 530 C CA . PRO A 1 71 ? 3.998 3.631 14.882 1.00 85.50 71 PRO A CA 1
ATOM 531 C C . PRO A 1 71 ? 3.800 5.089 15.313 1.00 85.50 71 PRO A C 1
ATOM 533 O O . PRO A 1 71 ? 3.441 5.923 14.448 1.00 85.50 71 PRO A O 1
#

Foldseek 3Di:
DAEPDQDDLVVQVVCVVVVRHDKYFYADVVQVGTQAIDDPPDPPRPDRHDGDPQKDWDQDPPPRDIDIDHD